Protein AF-A0A1G1DAV0-F1 (afdb_monomer_lite)

Foldseek 3Di:
DDPVVVLLVVCLPDVVLQADPVGDGDADDLVNLLVLLVCCQVPNDPRSLVVLVPDDDPCVSVSVSVNVSSVSLVVDVVCVVHVNSVSVVSSCRNCSNVDDD

Radius of gyration: 12.68 Å; chains: 1; bounding box: 28×28×29 Å

Secondary structure (DSSP, 8-state):
--HHHHHHHHHHH-HHHHB-TTSPBP---HHHHHHHHHHHHHHHHHHHHHHHHT--GGGHHHHHHHHHHHHHHTT-HHHHH-HHHHHHHHHHHHHHTTS--

Structure (mmCIF, N/CA/C/O backbone):
data_AF-A0A1G1DAV0-F1
#
_entry.id   AF-A0A1G1DAV0-F1
#
loop_
_atom_site.group_PDB
_atom_site.id
_atom_site.type_symbol
_atom_site.label_atom_id
_atom_site.label_alt_id
_atom_site.label_comp_id
_atom_site.label_asym_id
_atom_site.label_entity_id
_atom_site.label_seq_id
_atom_site.pdbx_PDB_ins_code
_atom_site.Cartn_x
_atom_site.Cartn_y
_atom_site.Cartn_z
_atom_site.occupancy
_atom_site.B_iso_or_equiv
_atom_site.auth_seq_id
_atom_site.auth_comp_id
_atom_site.auth_asym_id
_atom_site.auth_atom_id
_atom_site.pdbx_PDB_model_num
ATOM 1 N N . MET A 1 1 ? -12.682 19.033 4.877 1.00 60.72 1 MET A N 1
ATOM 2 C CA . MET A 1 1 ? -11.922 18.003 4.148 1.00 60.72 1 MET A CA 1
ATOM 3 C C . MET A 1 1 ? -11.779 16.817 5.072 1.00 60.72 1 MET A C 1
ATOM 5 O O . MET A 1 1 ? -11.256 16.989 6.173 1.00 60.72 1 MET A O 1
ATOM 9 N N . ASP A 1 2 ? -12.316 15.679 4.652 1.00 88.75 2 ASP A N 1
ATOM 10 C CA . ASP A 1 2 ? -12.243 14.423 5.398 1.00 88.75 2 ASP A CA 1
ATOM 11 C C . ASP A 1 2 ? -10.775 13.969 5.567 1.00 88.75 2 ASP A C 1
ATOM 13 O O . ASP A 1 2 ? -9.906 14.333 4.768 1.00 88.75 2 ASP A O 1
ATOM 17 N N . ASN A 1 3 ? -10.462 13.223 6.630 1.00 90.44 3 ASN A N 1
ATOM 18 C CA . ASN A 1 3 ? -9.093 12.774 6.905 1.00 90.44 3 ASN A CA 1
ATOM 19 C C . ASN A 1 3 ? -8.596 11.798 5.828 1.00 90.44 3 ASN A C 1
ATOM 21 O O . ASN A 1 3 ? -7.431 11.869 5.433 1.00 90.44 3 ASN A O 1
ATOM 25 N N . ILE A 1 4 ? -9.484 10.962 5.278 1.00 91.19 4 ILE A N 1
ATOM 26 C CA . ILE A 1 4 ? -9.139 10.067 4.167 1.00 91.19 4 ILE A CA 1
ATOM 27 C C . ILE A 1 4 ? -8.908 10.863 2.882 1.00 91.19 4 ILE A C 1
ATOM 29 O O . ILE A 1 4 ? -7.926 10.625 2.183 1.00 91.19 4 ILE A O 1
ATOM 33 N N . GLU A 1 5 ? -9.745 11.860 2.593 1.00 91.62 5 GLU A N 1
ATOM 34 C CA . GLU A 1 5 ? -9.553 12.759 1.447 1.00 91.62 5 GLU A CA 1
ATOM 35 C C . GLU A 1 5 ? -8.196 13.485 1.511 1.00 91.62 5 GLU A C 1
ATOM 37 O O . GLU A 1 5 ? -7.466 13.558 0.519 1.00 91.62 5 GLU A O 1
ATOM 42 N N . ARG A 1 6 ? -7.810 13.966 2.700 1.00 93.50 6 ARG A N 1
ATOM 43 C CA . ARG A 1 6 ? -6.503 14.597 2.935 1.00 93.50 6 ARG A C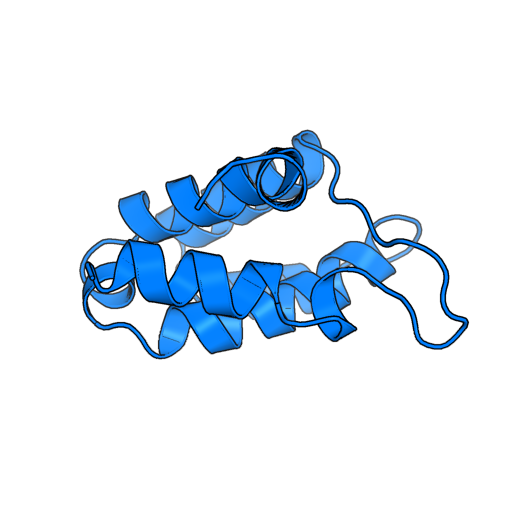A 1
ATOM 44 C C . ARG A 1 6 ? -5.350 13.633 2.688 1.00 93.50 6 ARG A C 1
ATOM 46 O O . ARG A 1 6 ? -4.419 13.981 1.967 1.00 93.50 6 ARG A O 1
ATOM 53 N N . LEU A 1 7 ? -5.433 12.419 3.222 1.00 94.88 7 LEU A N 1
ATOM 54 C CA . LEU A 1 7 ? -4.434 11.382 2.985 1.00 94.88 7 LEU A CA 1
ATOM 55 C C . LEU A 1 7 ? -4.303 11.050 1.490 1.00 94.88 7 LEU A C 1
ATOM 57 O O . LEU A 1 7 ? -3.191 10.929 0.978 1.00 94.88 7 LEU A O 1
ATOM 61 N N . LEU A 1 8 ? -5.419 10.925 0.766 1.00 94.69 8 LEU A N 1
ATOM 62 C CA . LEU A 1 8 ? -5.398 10.669 -0.676 1.00 94.69 8 LEU A CA 1
ATOM 63 C C . LEU A 1 8 ? -4.715 11.812 -1.439 1.00 94.69 8 LEU A C 1
ATOM 65 O O . LEU A 1 8 ? -3.930 11.545 -2.352 1.00 94.69 8 LEU A O 1
ATOM 69 N N . LYS A 1 9 ? -4.935 13.069 -1.031 1.00 94.00 9 LYS A N 1
ATOM 70 C CA . LYS A 1 9 ? -4.219 14.242 -1.565 1.00 94.00 9 LYS A CA 1
ATOM 71 C C . LYS A 1 9 ? -2.727 14.201 -1.256 1.00 94.00 9 LYS A C 1
ATOM 73 O O . LYS A 1 9 ? -1.922 14.434 -2.157 1.00 94.00 9 LYS A O 1
ATOM 78 N N . GLU A 1 10 ? -2.347 13.855 -0.028 1.00 94.81 10 GLU A N 1
ATOM 79 C CA . GLU A 1 10 ? -0.944 13.699 0.376 1.00 94.81 10 GLU A CA 1
ATOM 80 C C . GLU A 1 10 ? -0.239 12.612 -0.437 1.00 94.81 10 GLU A C 1
ATOM 82 O O . GLU A 1 10 ? 0.862 12.833 -0.936 1.00 94.81 10 GLU A O 1
ATOM 87 N N . ILE A 1 11 ? -0.876 11.451 -0.609 1.00 95.56 11 ILE A N 1
ATOM 88 C CA . ILE A 1 11 ? -0.339 10.354 -1.415 1.00 95.56 11 ILE A CA 1
ATOM 89 C C . ILE A 1 11 ? -0.230 10.785 -2.881 1.00 95.56 11 ILE A C 1
ATOM 91 O O . ILE A 1 11 ? 0.814 10.590 -3.497 1.00 95.56 11 ILE A O 1
ATOM 95 N N . LYS A 1 12 ? -1.273 11.395 -3.457 1.00 94.38 12 LYS A N 1
ATOM 96 C CA . LYS A 1 12 ? -1.292 11.818 -4.867 1.00 94.38 12 LYS A CA 1
ATOM 97 C C . LYS A 1 12 ? -0.262 12.914 -5.170 1.00 94.38 12 LYS A C 1
ATOM 99 O O . LYS A 1 12 ? 0.341 12.902 -6.243 1.00 94.38 12 LYS A O 1
ATOM 104 N N . GLY A 1 13 ? -0.053 13.844 -4.240 1.00 94.12 13 GLY A N 1
ATOM 105 C CA . GLY A 1 13 ? 0.912 14.936 -4.374 1.00 94.12 13 GLY A CA 1
ATOM 106 C C . GLY A 1 13 ? 2.372 14.509 -4.196 1.00 94.12 13 GLY A C 1
ATOM 107 O O . GLY A 1 13 ? 3.270 15.156 -4.739 1.00 94.12 13 GLY A O 1
ATOM 108 N N . ASP A 1 14 ? 2.629 13.410 -3.484 1.00 94.25 14 ASP A N 1
ATOM 109 C CA . ASP A 1 14 ? 3.983 12.961 -3.166 1.00 94.25 14 ASP A CA 1
ATOM 110 C C . ASP A 1 14 ? 4.679 12.316 -4.375 1.00 94.25 14 ASP A C 1
ATOM 112 O O . ASP A 1 14 ? 4.447 11.161 -4.738 1.00 94.25 14 ASP A O 1
ATOM 116 N N . GLN A 1 15 ? 5.581 13.069 -5.009 1.00 92.19 15 GLN A N 1
ATOM 117 C CA . GLN A 1 15 ? 6.309 12.601 -6.189 1.00 92.19 15 GLN A CA 1
ATOM 118 C C . GLN A 1 15 ? 7.191 11.381 -5.909 1.00 92.19 15 GLN A C 1
ATOM 120 O O . GLN A 1 15 ? 7.430 10.617 -6.841 1.00 92.19 15 GLN A O 1
ATOM 125 N N . SER A 1 16 ? 7.626 11.154 -4.664 1.00 91.88 16 SER A N 1
ATOM 126 C CA . SER A 1 16 ? 8.418 9.965 -4.315 1.00 91.88 16 SER A CA 1
ATOM 127 C C . SER A 1 16 ? 7.621 8.661 -4.453 1.00 91.88 16 SER A C 1
ATOM 129 O O . SER A 1 16 ? 8.211 7.594 -4.607 1.00 91.88 16 SER A O 1
ATOM 131 N N . ILE A 1 17 ? 6.283 8.749 -4.469 1.00 94.00 17 ILE A N 1
ATOM 132 C CA . ILE A 1 17 ? 5.390 7.609 -4.697 1.00 94.00 17 ILE A CA 1
ATOM 133 C C . ILE A 1 17 ? 5.230 7.314 -6.190 1.00 94.00 17 ILE A C 1
ATOM 135 O O . ILE A 1 17 ? 5.131 6.164 -6.613 1.00 94.00 17 ILE A O 1
ATOM 139 N N . TRP A 1 18 ? 5.221 8.355 -7.017 1.00 93.50 18 TRP A N 1
ATOM 140 C CA . TRP A 1 18 ? 4.830 8.239 -8.424 1.00 93.50 18 TRP A CA 1
ATOM 141 C C . TRP A 1 18 ? 5.987 8.333 -9.408 1.00 93.50 18 TRP A C 1
ATOM 143 O O . TRP A 1 18 ? 5.763 8.154 -10.610 1.00 93.50 18 TRP A O 1
ATOM 153 N N . LYS A 1 19 ? 7.195 8.642 -8.931 1.00 91.44 19 LYS A N 1
ATOM 154 C CA . LYS A 1 19 ? 8.407 8.768 -9.736 1.00 91.44 19 LYS A CA 1
ATOM 155 C C . LYS A 1 19 ? 9.587 8.107 -9.039 1.00 91.44 19 LYS A C 1
ATOM 157 O O . LYS A 1 19 ? 9.819 8.307 -7.852 1.00 91.44 19 LYS A O 1
ATOM 162 N N . SER A 1 20 ? 10.360 7.348 -9.802 1.00 86.19 20 SER A N 1
ATOM 163 C CA . SER A 1 20 ? 11.649 6.822 -9.367 1.00 86.19 20 SER A CA 1
ATOM 164 C C . SER A 1 20 ? 12.711 7.925 -9.326 1.00 86.19 20 SER A C 1
ATOM 166 O O . SER A 1 20 ? 12.515 9.033 -9.830 1.00 86.19 20 SER A O 1
ATOM 168 N N . ARG A 1 21 ? 13.876 7.609 -8.746 1.00 83.62 21 ARG A N 1
ATOM 169 C CA . ARG A 1 21 ? 15.010 8.543 -8.628 1.00 83.62 21 ARG A CA 1
ATOM 170 C C . ARG A 1 21 ? 15.506 9.076 -9.980 1.00 83.62 21 ARG A C 1
ATOM 172 O O . ARG A 1 21 ? 15.992 10.197 -10.043 1.00 83.62 21 ARG A O 1
ATOM 179 N N . ASP A 1 22 ? 15.375 8.291 -11.045 1.00 86.31 22 ASP A N 1
ATOM 180 C CA . ASP A 1 22 ? 15.702 8.666 -12.427 1.00 86.31 22 ASP A CA 1
ATOM 181 C C . ASP A 1 22 ? 14.524 9.324 -13.176 1.00 86.31 22 ASP A C 1
ATOM 183 O O . ASP A 1 22 ? 14.585 9.520 -14.387 1.00 86.31 22 ASP A O 1
ATOM 187 N N . GLY A 1 23 ? 13.442 9.671 -12.471 1.00 85.12 23 GLY A N 1
ATOM 188 C CA . GLY A 1 23 ? 12.304 10.417 -13.008 1.00 85.12 23 GLY A CA 1
ATOM 189 C C . GLY A 1 23 ? 11.279 9.581 -13.776 1.00 85.12 23 GLY A C 1
ATOM 190 O O . GLY A 1 23 ? 10.312 10.145 -14.296 1.00 85.12 23 GLY A O 1
ATOM 191 N N . ARG A 1 24 ? 11.438 8.253 -13.843 1.00 87.25 24 ARG A N 1
ATOM 192 C CA . ARG A 1 24 ? 10.480 7.371 -14.524 1.00 87.25 24 ARG A CA 1
ATOM 193 C C . ARG A 1 24 ? 9.204 7.210 -13.696 1.00 87.25 24 ARG A C 1
ATOM 195 O O . ARG A 1 24 ? 9.270 7.154 -12.468 1.00 87.25 24 ARG A O 1
ATOM 202 N N . PRO A 1 25 ? 8.027 7.123 -14.337 1.00 89.31 25 PRO A N 1
ATOM 203 C CA . PRO A 1 25 ? 6.784 6.911 -13.617 1.00 89.31 25 PRO A CA 1
ATOM 204 C C . PRO A 1 25 ? 6.774 5.534 -12.949 1.00 89.31 25 PRO A C 1
ATOM 206 O O . PRO A 1 25 ? 7.072 4.521 -13.582 1.00 89.31 25 PRO A O 1
ATOM 209 N N . ILE A 1 26 ? 6.377 5.503 -11.681 1.00 90.31 26 ILE A N 1
ATOM 210 C CA . ILE A 1 26 ? 6.080 4.269 -10.956 1.00 90.31 26 ILE A CA 1
ATOM 211 C C . ILE A 1 26 ? 4.581 4.002 -11.080 1.00 90.31 26 ILE A C 1
ATOM 213 O O . ILE A 1 26 ? 3.757 4.916 -10.989 1.00 90.31 26 ILE A O 1
ATOM 217 N N . SER A 1 27 ? 4.239 2.740 -11.324 1.00 89.69 27 SER A N 1
ATOM 218 C CA . SER A 1 27 ? 2.862 2.259 -11.354 1.00 89.69 27 SER A CA 1
ATOM 219 C C . SER A 1 27 ? 2.751 1.005 -10.503 1.00 89.69 27 SER A C 1
ATOM 221 O O . SER A 1 27 ? 3.700 0.223 -10.413 1.00 89.69 27 SER A O 1
ATOM 223 N N . PHE A 1 28 ? 1.596 0.841 -9.871 1.00 92.94 28 PHE A N 1
ATOM 224 C CA . PHE A 1 28 ? 1.254 -0.370 -9.149 1.00 92.94 28 PHE A CA 1
ATOM 225 C C . PHE A 1 28 ? 0.413 -1.263 -10.048 1.00 92.94 28 PHE A C 1
ATOM 227 O O . PHE A 1 28 ? -0.518 -0.783 -10.693 1.00 92.94 28 PHE A O 1
ATOM 234 N N . SER A 1 29 ? 0.721 -2.555 -10.073 1.00 92.94 29 SER A N 1
ATOM 235 C CA . SER A 1 29 ? -0.171 -3.535 -10.689 1.00 92.94 29 SER A CA 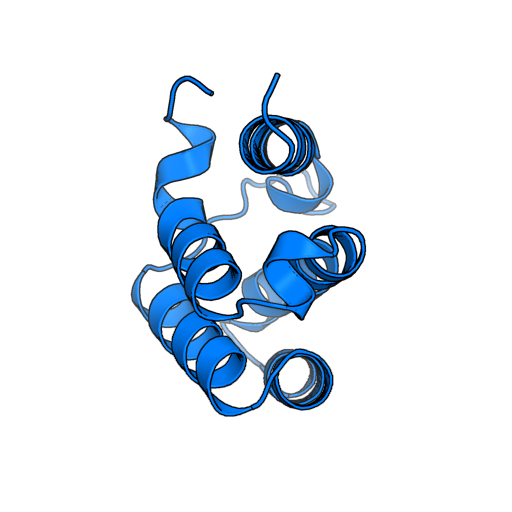1
ATOM 236 C C . SER A 1 29 ? -1.328 -3.866 -9.745 1.00 92.94 29 SER A C 1
ATOM 238 O O . SER A 1 29 ? -1.111 -4.018 -8.539 1.00 92.94 29 SER A O 1
ATOM 240 N N . GLY A 1 30 ? -2.539 -4.055 -10.281 1.00 94.38 30 GLY A N 1
ATOM 241 C CA . GLY A 1 30 ? -3.696 -4.479 -9.483 1.00 94.38 30 GLY A CA 1
ATOM 242 C C . GLY A 1 30 ? -3.424 -5.739 -8.648 1.00 94.38 30 GLY A C 1
ATOM 243 O O . GLY A 1 30 ? -3.706 -5.759 -7.454 1.00 94.38 30 GLY A O 1
ATOM 244 N N . LYS A 1 31 ? -2.739 -6.746 -9.217 1.00 95.06 31 LYS A N 1
ATOM 245 C CA . LYS A 1 31 ? -2.353 -7.975 -8.491 1.00 95.06 31 LYS A CA 1
ATOM 246 C C . LYS A 1 31 ? -1.479 -7.690 -7.264 1.00 95.06 31 LYS A C 1
ATOM 248 O O . LYS A 1 31 ? -1.674 -8.300 -6.210 1.00 95.06 31 LYS A O 1
ATOM 253 N N . PHE A 1 32 ? -0.503 -6.791 -7.399 1.00 96.12 32 PHE A N 1
ATOM 254 C CA . PHE A 1 32 ? 0.356 -6.396 -6.286 1.00 96.12 32 PHE A CA 1
ATOM 255 C C . PHE A 1 32 ? -0.465 -5.717 -5.181 1.00 96.12 32 PHE A C 1
ATOM 257 O O . PHE A 1 32 ? -0.359 -6.106 -4.019 1.00 96.12 32 PHE A O 1
ATOM 264 N N . LEU A 1 33 ? -1.329 -4.762 -5.543 1.00 97.25 33 LEU A N 1
ATOM 265 C CA . LEU A 1 33 ? -2.174 -4.041 -4.586 1.00 97.25 33 LEU A CA 1
ATOM 266 C C . LEU A 1 33 ? -3.184 -4.946 -3.883 1.00 97.25 33 LEU A C 1
ATOM 268 O O . LEU A 1 33 ? -3.383 -4.802 -2.680 1.00 97.25 33 LEU A O 1
ATOM 272 N N . ASP A 1 34 ? -3.792 -5.888 -4.604 1.00 97.56 34 ASP A N 1
ATOM 273 C CA . ASP A 1 34 ? -4.706 -6.869 -4.022 1.00 97.56 34 ASP A CA 1
ATOM 274 C C . ASP A 1 34 ? -4.002 -7.714 -2.962 1.00 97.56 34 ASP A C 1
ATOM 276 O O . ASP A 1 34 ? -4.506 -7.852 -1.846 1.00 97.56 34 ASP A O 1
ATOM 280 N N . THR A 1 35 ? -2.804 -8.207 -3.285 1.00 97.50 35 THR A N 1
ATOM 281 C CA . THR A 1 35 ? -2.012 -9.036 -2.370 1.00 97.50 35 THR A CA 1
ATOM 282 C C . THR A 1 35 ? -1.595 -8.242 -1.133 1.00 97.50 35 THR A C 1
ATOM 284 O O . THR A 1 35 ? -1.797 -8.689 -0.006 1.00 97.50 35 THR A O 1
ATOM 287 N N . VAL A 1 36 ? -1.049 -7.035 -1.316 1.00 98.06 36 VAL A N 1
ATOM 288 C CA . VAL A 1 36 ? -0.640 -6.170 -0.198 1.00 98.06 36 VAL A CA 1
ATOM 289 C C . VAL A 1 36 ? -1.841 -5.772 0.654 1.00 98.06 36 VAL A C 1
ATOM 291 O O . VAL A 1 36 ? -1.757 -5.812 1.879 1.00 98.06 36 VAL A O 1
ATOM 294 N N . GLY A 1 37 ? -2.959 -5.410 0.026 1.00 98.25 37 GLY A N 1
ATOM 295 C CA . GLY A 1 37 ? -4.186 -5.034 0.716 1.00 98.25 37 GLY A CA 1
ATOM 296 C C . GLY A 1 37 ? -4.748 -6.175 1.564 1.00 98.25 37 GLY A C 1
ATOM 297 O O . GLY A 1 37 ? -5.200 -5.933 2.680 1.00 98.25 37 GLY A O 1
ATOM 298 N N . GLU A 1 38 ? -4.680 -7.415 1.075 1.00 98.31 38 GLU A N 1
ATOM 299 C CA . GLU A 1 38 ? -5.080 -8.604 1.834 1.00 98.31 38 GLU A CA 1
ATOM 300 C C . GLU A 1 38 ? -4.141 -8.886 3.015 1.00 98.31 38 GLU A C 1
ATOM 302 O O . GLU A 1 38 ? -4.612 -9.106 4.135 1.00 98.31 38 GLU A O 1
ATOM 307 N N . VAL A 1 39 ? -2.820 -8.833 2.799 1.00 98.38 39 VAL A N 1
ATOM 308 C CA . VAL A 1 39 ? -1.830 -8.996 3.879 1.00 98.38 39 VAL A CA 1
ATOM 309 C C . VAL A 1 39 ? -2.029 -7.923 4.952 1.00 98.38 39 VAL A C 1
ATOM 311 O O . VAL A 1 39 ? -2.036 -8.239 6.143 1.00 98.38 39 VAL A O 1
ATOM 314 N N . PHE A 1 40 ? -2.264 -6.677 4.542 1.00 98.62 40 PHE A N 1
ATOM 315 C CA . PHE A 1 40 ? -2.525 -5.558 5.439 1.00 98.62 40 PHE A CA 1
ATOM 316 C C . PHE A 1 40 ? -3.806 -5.738 6.251 1.00 98.62 40 PHE A C 1
ATOM 318 O O . PHE A 1 40 ? -3.775 -5.624 7.479 1.00 98.62 40 PHE A O 1
ATOM 325 N N . GLU A 1 41 ? -4.922 -6.064 5.602 1.00 98.25 41 GLU A N 1
ATOM 326 C CA . GLU A 1 41 ? -6.200 -6.254 6.289 1.00 98.25 41 GLU A CA 1
ATOM 327 C C . GLU A 1 41 ? -6.131 -7.388 7.317 1.00 98.25 41 GLU A C 1
ATOM 329 O O . GLU A 1 41 ? -6.624 -7.237 8.434 1.00 98.25 41 GLU A O 1
ATOM 334 N N . LYS A 1 42 ? -5.467 -8.501 6.977 1.00 98.06 42 LYS A N 1
ATOM 335 C CA . LYS A 1 42 ? -5.365 -9.675 7.854 1.00 98.06 42 LYS A CA 1
ATOM 336 C C . LYS A 1 42 ? -4.335 -9.496 8.962 1.00 98.06 42 LYS A C 1
ATOM 338 O O . LYS A 1 42 ? -4.633 -9.753 10.130 1.00 98.06 42 LYS A O 1
ATOM 343 N N . HIS A 1 43 ? -3.148 -8.994 8.636 1.00 98.00 43 HIS A N 1
ATOM 344 C CA . HIS A 1 43 ? -1.983 -9.046 9.527 1.00 98.00 43 HIS A CA 1
ATOM 345 C C . HIS A 1 43 ? -1.482 -7.676 10.001 1.00 98.00 43 HIS A C 1
ATOM 347 O O . HIS A 1 43 ? -0.687 -7.599 10.933 1.00 98.00 43 HIS A O 1
ATOM 353 N N . GLY A 1 44 ? -1.985 -6.584 9.424 1.00 97.38 44 GLY A N 1
ATOM 354 C CA . GLY A 1 44 ? -1.656 -5.226 9.845 1.00 97.38 44 GLY A CA 1
ATOM 355 C C . GLY A 1 44 ? -0.280 -4.763 9.372 1.00 97.38 44 GLY A C 1
ATOM 356 O O . GLY A 1 44 ? 0.396 -5.409 8.566 1.00 97.38 44 GLY A O 1
ATOM 357 N N . PHE A 1 45 ? 0.132 -3.598 9.864 1.00 98.00 45 PHE A N 1
ATOM 358 C CA . PHE A 1 45 ? 1.283 -2.875 9.333 1.00 98.00 45 PHE A CA 1
ATOM 359 C C . PHE A 1 45 ? 2.613 -3.625 9.442 1.00 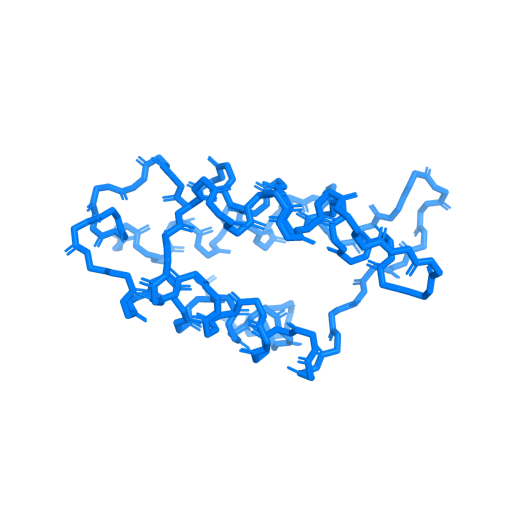98.00 45 PHE A C 1
ATOM 361 O O . PHE A 1 45 ? 3.327 -3.731 8.447 1.00 98.00 45 PHE A O 1
ATOM 368 N N . GLY A 1 46 ? 2.940 -4.170 10.619 1.00 97.62 46 GLY A N 1
ATOM 369 C CA . GLY A 1 46 ? 4.235 -4.814 10.864 1.00 97.62 46 GLY A CA 1
ATOM 370 C C . GLY A 1 46 ? 4.505 -5.975 9.906 1.00 97.62 46 GLY A C 1
ATOM 371 O O . GLY A 1 46 ? 5.519 -5.990 9.208 1.00 97.62 46 GLY A O 1
ATOM 372 N N . THR A 1 47 ? 3.558 -6.909 9.796 1.00 98.31 47 THR A N 1
ATOM 373 C CA . THR A 1 47 ? 3.667 -8.042 8.867 1.00 98.31 47 THR A CA 1
ATOM 374 C C . THR A 1 47 ? 3.696 -7.586 7.412 1.00 98.31 47 THR A C 1
ATOM 376 O O . THR A 1 47 ? 4.467 -8.127 6.622 1.00 98.31 47 THR A O 1
ATOM 379 N N . THR A 1 48 ? 2.919 -6.562 7.053 1.00 98.56 48 THR A N 1
ATOM 380 C CA . THR A 1 48 ? 2.915 -6.031 5.682 1.00 98.56 48 THR A CA 1
ATOM 381 C C . THR A 1 48 ? 4.263 -5.414 5.317 1.00 98.56 48 THR A C 1
ATOM 383 O O . THR A 1 48 ? 4.776 -5.671 4.232 1.00 98.56 48 THR A O 1
ATOM 386 N N . LYS A 1 49 ? 4.893 -4.667 6.231 1.00 98.50 49 LYS A N 1
ATOM 387 C CA . LYS A 1 49 ? 6.241 -4.119 6.026 1.00 98.50 49 LYS A CA 1
ATOM 388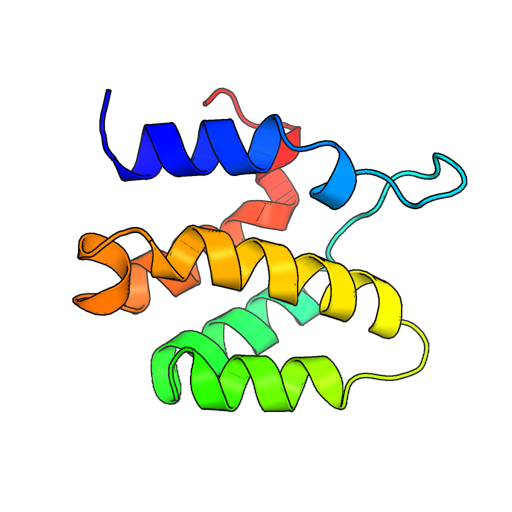 C C . LYS A 1 49 ? 7.269 -5.229 5.798 1.00 98.50 49 LYS A C 1
ATOM 390 O O . LYS A 1 49 ? 8.034 -5.147 4.843 1.00 98.50 49 LYS A O 1
ATOM 395 N N . ILE A 1 50 ? 7.244 -6.295 6.602 1.00 98.19 50 ILE A N 1
ATOM 396 C CA . ILE A 1 50 ? 8.132 -7.459 6.416 1.00 98.19 50 ILE A CA 1
ATOM 397 C C . ILE A 1 50 ? 7.884 -8.126 5.055 1.00 98.19 50 ILE A C 1
ATOM 399 O O . ILE A 1 50 ? 8.832 -8.408 4.322 1.00 98.19 50 ILE A O 1
ATOM 403 N N . TYR A 1 51 ? 6.617 -8.336 4.686 1.00 97.69 51 TYR A N 1
ATOM 404 C CA . TYR A 1 51 ? 6.240 -8.887 3.382 1.00 97.69 51 TYR A CA 1
ATOM 405 C C . TYR A 1 51 ? 6.802 -8.057 2.217 1.00 97.69 51 TYR A C 1
ATOM 407 O O . TYR A 1 51 ? 7.319 -8.627 1.256 1.00 97.69 51 TYR A O 1
ATOM 415 N N . LEU A 1 52 ? 6.729 -6.724 2.311 1.00 97.75 52 LEU A N 1
ATOM 416 C CA . LEU A 1 52 ? 7.229 -5.795 1.295 1.00 97.75 52 LEU A CA 1
ATOM 417 C C . LEU A 1 52 ? 8.760 -5.767 1.222 1.00 97.75 52 LEU A C 1
ATOM 419 O O . LEU A 1 52 ? 9.310 -5.779 0.125 1.00 97.75 52 LEU A O 1
ATOM 423 N N . ILE A 1 53 ? 9.452 -5.772 2.365 1.00 97.19 53 ILE A N 1
ATOM 424 C CA . ILE A 1 53 ? 10.925 -5.806 2.427 1.00 97.19 53 ILE A CA 1
ATOM 425 C C . ILE A 1 53 ? 11.478 -7.065 1.744 1.00 97.19 53 ILE A C 1
ATOM 427 O O . ILE A 1 53 ? 12.517 -7.007 1.090 1.00 97.19 53 ILE A O 1
ATOM 431 N N . ASN A 1 54 ? 10.759 -8.185 1.846 1.00 96.06 54 ASN A N 1
ATOM 432 C CA . ASN A 1 54 ? 11.144 -9.453 1.228 1.00 96.06 54 ASN A CA 1
ATOM 433 C C . ASN A 1 54 ? 10.817 -9.541 -0.277 1.00 96.06 54 ASN A C 1
ATOM 435 O O . ASN A 1 54 ? 11.150 -10.545 -0.912 1.00 96.06 54 ASN A O 1
ATOM 439 N N . GLN A 1 55 ? 10.183 -8.523 -0.873 1.00 94.31 55 GLN A N 1
ATOM 440 C CA . GLN A 1 55 ? 9.917 -8.513 -2.313 1.00 94.31 55 GLN A CA 1
ATOM 441 C C . GLN A 1 55 ? 11.200 -8.309 -3.119 1.00 94.31 55 GLN A C 1
ATOM 443 O O . GLN A 1 55 ? 12.054 -7.477 -2.812 1.00 94.31 55 GLN A O 1
ATOM 448 N N . SER A 1 56 ? 11.310 -9.047 -4.219 1.00 87.44 56 SER A N 1
ATOM 449 C CA . SER A 1 56 ? 12.464 -9.014 -5.116 1.00 87.44 56 SER A CA 1
ATOM 450 C C . SER A 1 56 ? 12.027 -8.986 -6.584 1.00 87.44 56 SER A C 1
ATOM 452 O O . SER A 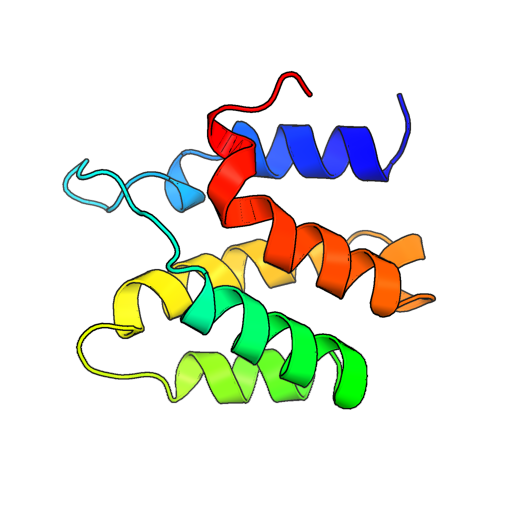1 56 ? 10.840 -9.031 -6.910 1.00 87.44 56 SER A O 1
ATOM 454 N N . GLY A 1 57 ? 12.988 -8.840 -7.499 1.00 87.94 57 GLY A N 1
ATOM 455 C CA . GLY A 1 57 ? 12.708 -8.806 -8.935 1.00 87.94 57 GLY A CA 1
ATOM 456 C C . GLY A 1 57 ? 11.803 -7.638 -9.346 1.00 87.94 57 GLY A C 1
ATOM 457 O O . GLY A 1 57 ? 12.060 -6.488 -8.985 1.00 87.94 57 GLY A O 1
ATOM 458 N N . ARG A 1 58 ? 10.755 -7.938 -10.125 1.00 80.44 58 ARG A N 1
ATOM 459 C CA . ARG A 1 58 ? 9.852 -6.942 -10.736 1.00 80.44 58 ARG A CA 1
ATOM 460 C C . ARG A 1 58 ? 9.051 -6.128 -9.715 1.00 80.44 58 ARG A C 1
ATOM 462 O O . ARG A 1 58 ? 8.750 -4.967 -9.979 1.00 80.44 58 ARG A O 1
ATOM 469 N N . ASP A 1 59 ? 8.768 -6.696 -8.545 1.00 88.88 59 ASP A N 1
ATOM 470 C CA . ASP A 1 59 ? 7.948 -6.035 -7.524 1.00 88.88 59 ASP A CA 1
ATOM 471 C C . ASP A 1 59 ? 8.770 -5.212 -6.530 1.00 88.88 59 ASP A C 1
ATOM 473 O O . ASP A 1 59 ? 8.207 -4.433 -5.768 1.00 88.88 59 ASP A O 1
ATOM 477 N N . ARG A 1 60 ? 10.108 -5.291 -6.579 1.00 91.81 60 ARG A N 1
ATOM 478 C CA . ARG A 1 60 ? 10.998 -4.577 -5.649 1.00 91.81 60 ARG A CA 1
ATOM 479 C C . ARG A 1 60 ? 10.739 -3.066 -5.610 1.00 91.81 60 ARG A C 1
ATOM 481 O O . ARG A 1 60 ? 10.747 -2.466 -4.539 1.00 91.81 60 ARG A O 1
ATOM 488 N N . ILE A 1 61 ? 10.510 -2.445 -6.770 1.00 91.69 61 ILE A N 1
ATOM 489 C CA . ILE A 1 61 ? 10.263 -0.996 -6.863 1.00 91.69 61 ILE A CA 1
ATOM 490 C C . ILE A 1 61 ? 8.896 -0.645 -6.264 1.00 91.69 61 ILE A C 1
ATOM 492 O O . ILE A 1 61 ? 8.811 0.247 -5.422 1.00 91.69 61 ILE A O 1
ATOM 496 N N . GLN A 1 62 ? 7.843 -1.373 -6.653 1.00 93.81 62 GLN A N 1
ATOM 497 C CA . GLN A 1 62 ? 6.492 -1.188 -6.110 1.00 93.81 62 GLN A CA 1
ATOM 498 C C . GLN A 1 62 ? 6.482 -1.382 -4.590 1.00 93.81 62 GLN A C 1
ATOM 500 O O . GLN A 1 62 ? 5.877 -0.594 -3.868 1.00 93.81 62 GLN A O 1
ATOM 505 N N . ALA A 1 63 ? 7.206 -2.387 -4.095 1.00 96.06 63 ALA A N 1
ATOM 506 C CA . ALA A 1 63 ? 7.300 -2.684 -2.677 1.00 96.06 63 ALA A CA 1
ATOM 507 C C . ALA A 1 63 ? 8.006 -1.585 -1.880 1.00 96.06 63 ALA A C 1
ATOM 509 O O . ALA A 1 63 ? 7.497 -1.165 -0.843 1.00 96.06 63 ALA A O 1
ATOM 510 N N . SER A 1 64 ? 9.123 -1.064 -2.397 1.00 94.94 64 SER A N 1
ATOM 511 C CA . SER A 1 64 ? 9.833 0.053 -1.770 1.00 94.94 64 SER A CA 1
ATOM 512 C C . SER A 1 64 ? 8.955 1.295 -1.642 1.00 94.94 64 SER A C 1
ATOM 514 O O . SER A 1 64 ? 9.003 1.968 -0.618 1.00 94.94 64 SER A O 1
ATOM 516 N N . VAL A 1 65 ? 8.152 1.605 -2.660 1.00 94.94 65 VAL A N 1
ATOM 517 C CA . VAL A 1 65 ? 7.231 2.744 -2.594 1.00 94.94 65 VAL A CA 1
ATOM 518 C C . VAL A 1 65 ? 6.060 2.461 -1.659 1.00 94.94 65 VAL A C 1
ATOM 520 O O . VAL A 1 65 ? 5.635 3.335 -0.907 1.00 94.94 65 VAL A O 1
ATOM 523 N N . MET A 1 66 ? 5.529 1.242 -1.681 1.00 97.31 66 MET A N 1
ATOM 524 C CA . MET A 1 66 ? 4.420 0.858 -0.817 1.00 97.31 66 MET A CA 1
ATOM 525 C C . MET A 1 66 ? 4.779 0.977 0.670 1.00 97.31 66 MET A C 1
ATOM 527 O O . MET A 1 66 ? 3.919 1.331 1.468 1.00 97.31 66 MET A O 1
ATOM 531 N N . LEU A 1 67 ? 6.043 0.761 1.050 1.00 97.25 67 LEU A N 1
ATOM 532 C CA . LEU A 1 67 ? 6.510 1.040 2.414 1.00 97.25 67 LEU A CA 1
ATOM 533 C C . LEU A 1 67 ? 6.272 2.507 2.809 1.00 97.25 67 LEU A C 1
ATOM 535 O O . LEU A 1 67 ? 5.723 2.763 3.877 1.00 97.25 67 LEU A O 1
ATOM 539 N N . HIS A 1 68 ? 6.576 3.454 1.919 1.00 95.88 68 HIS A N 1
ATOM 540 C CA . HIS A 1 68 ? 6.315 4.881 2.143 1.00 95.88 68 HIS A CA 1
ATOM 541 C C . HIS A 1 68 ? 4.814 5.196 2.223 1.00 95.88 68 HIS A C 1
ATOM 543 O O . HIS A 1 68 ? 4.375 6.019 3.026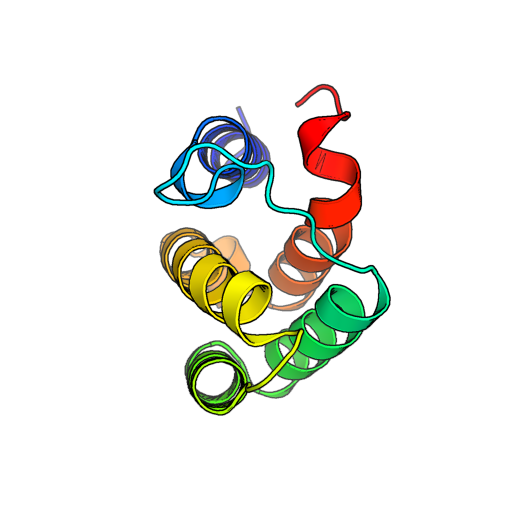 1.00 95.88 68 HIS A O 1
ATOM 549 N N . VAL A 1 69 ? 3.989 4.504 1.430 1.00 97.31 69 VAL A N 1
ATOM 550 C CA . VAL A 1 69 ? 2.524 4.611 1.534 1.00 97.31 69 VAL A CA 1
ATOM 551 C C . VAL A 1 69 ? 2.033 4.108 2.896 1.00 97.31 69 VAL A C 1
ATOM 553 O O . VAL A 1 69 ? 1.215 4.776 3.529 1.00 97.31 69 VAL A O 1
ATOM 556 N N . LEU A 1 70 ? 2.549 2.973 3.381 1.00 97.75 70 LEU A N 1
ATOM 557 C CA . LEU A 1 70 ? 2.208 2.440 4.704 1.00 97.75 70 LEU A CA 1
ATOM 558 C C . LEU A 1 70 ? 2.593 3.406 5.828 1.00 97.75 70 LEU A C 1
ATOM 560 O O . LEU A 1 70 ? 1.802 3.602 6.741 1.00 97.75 70 LEU A O 1
ATOM 564 N N . GLU A 1 71 ? 3.752 4.060 5.747 1.00 96.19 71 GLU A N 1
ATOM 565 C CA . GLU A 1 71 ? 4.167 5.074 6.728 1.00 96.19 71 GLU A CA 1
ATOM 566 C C . GLU A 1 71 ? 3.234 6.288 6.780 1.00 96.19 71 GLU A C 1
ATOM 568 O O . GLU A 1 71 ? 3.105 6.922 7.828 1.00 96.19 71 GLU A O 1
ATOM 573 N N . LYS A 1 72 ? 2.585 6.640 5.663 1.00 96.88 72 LYS A N 1
ATOM 574 C CA . LYS A 1 72 ? 1.542 7.674 5.655 1.00 96.88 72 LYS A CA 1
ATOM 575 C C . LYS A 1 72 ? 0.252 7.148 6.273 1.00 96.88 72 LYS A C 1
ATOM 577 O O . LYS A 1 72 ? -0.305 7.817 7.134 1.00 96.88 72 LYS A O 1
ATOM 582 N N . LEU A 1 73 ? -0.185 5.949 5.881 1.00 97.19 73 LEU A N 1
ATOM 583 C CA . LEU A 1 73 ? -1.378 5.286 6.425 1.00 97.19 73 LEU A CA 1
ATOM 584 C C . LEU A 1 73 ? -1.311 5.139 7.959 1.00 97.19 73 LEU A C 1
ATOM 586 O O . LEU A 1 73 ? -2.308 5.368 8.636 1.00 97.19 73 LEU A O 1
ATOM 590 N N . GLU A 1 74 ? -0.137 4.820 8.516 1.00 96.25 74 GLU A N 1
ATOM 591 C CA . GLU A 1 74 ? 0.094 4.675 9.966 1.00 96.25 74 GLU A CA 1
ATOM 592 C C . GLU A 1 74 ? -0.117 5.958 10.779 1.00 96.25 74 GLU A C 1
ATOM 594 O O . GLU A 1 74 ? -0.202 5.894 12.001 1.00 96.25 74 GLU A O 1
ATOM 599 N N . ARG A 1 75 ? -0.199 7.129 10.140 1.00 95.81 75 ARG A N 1
ATOM 600 C CA . ARG A 1 75 ? -0.396 8.413 10.837 1.00 95.81 75 ARG A CA 1
ATOM 601 C C . ARG A 1 75 ? -1.865 8.718 11.125 1.00 95.81 75 ARG A C 1
ATOM 603 O O . ARG A 1 75 ? -2.151 9.681 11.830 1.00 95.81 75 ARG A O 1
ATOM 610 N N . TYR A 1 76 ? -2.780 7.921 10.578 1.00 95.25 76 TYR A N 1
ATOM 611 C CA . TYR A 1 76 ? -4.218 8.164 10.626 1.00 95.25 76 TYR A CA 1
ATOM 612 C C . TYR A 1 76 ? -4.903 7.105 11.490 1.00 95.25 76 TYR A C 1
ATOM 614 O O . TYR A 1 76 ? -4.905 5.913 11.168 1.00 95.25 76 TYR A O 1
ATOM 622 N N . SER A 1 77 ? -5.498 7.542 12.601 1.00 94.25 77 SER A N 1
ATOM 623 C CA . SER A 1 77 ? -6.117 6.647 13.583 1.00 94.25 77 SER A CA 1
ATOM 624 C C . SER A 1 77 ? -7.303 5.875 13.004 1.00 94.25 77 SER A C 1
ATOM 626 O O . SER A 1 77 ? -7.529 4.733 13.397 1.00 94.25 77 SER A O 1
ATOM 628 N N . GLU A 1 78 ? -8.016 6.429 12.022 1.00 94.38 78 GLU A N 1
ATOM 629 C CA . GLU A 1 78 ? -9.125 5.761 11.336 1.00 94.38 78 GLU A CA 1
ATOM 630 C C . GLU A 1 78 ? -8.681 4.472 10.642 1.00 94.38 78 GLU A C 1
ATOM 632 O O . GLU A 1 78 ? -9.398 3.474 10.661 1.00 94.38 78 GLU A O 1
ATOM 637 N N . ILE A 1 79 ? -7.477 4.467 10.068 1.00 95.94 79 ILE A N 1
ATOM 638 C CA . ILE A 1 79 ? -6.922 3.303 9.370 1.00 95.94 79 ILE A CA 1
ATOM 639 C C . ILE A 1 79 ? -6.360 2.288 10.362 1.00 95.94 79 ILE A C 1
ATOM 641 O O . ILE A 1 79 ? -6.522 1.082 10.168 1.00 95.94 79 ILE A O 1
ATOM 645 N N . ILE A 1 80 ? -5.728 2.765 11.438 1.00 94.69 80 ILE A N 1
ATOM 646 C CA . ILE A 1 80 ? -5.239 1.906 12.525 1.00 94.69 80 ILE A CA 1
ATOM 647 C C . ILE A 1 80 ? -6.410 1.145 13.157 1.00 94.69 80 ILE A C 1
ATOM 649 O O . ILE A 1 80 ? -6.331 -0.068 13.348 1.00 94.69 80 ILE A O 1
ATOM 653 N N . ASN A 1 81 ? -7.513 1.848 13.424 1.00 95.12 81 ASN A N 1
ATOM 654 C CA . ASN A 1 81 ? -8.705 1.286 14.051 1.00 95.12 81 ASN A CA 1
ATOM 655 C C . ASN A 1 81 ? -9.560 0.465 13.075 1.00 95.12 81 ASN A C 1
ATOM 657 O O . ASN A 1 81 ? -10.289 -0.427 13.504 1.00 95.12 81 ASN A O 1
ATOM 661 N N . ASN A 1 82 ? -9.475 0.737 11.768 1.00 96.06 82 ASN A N 1
ATOM 662 C CA . ASN A 1 82 ? -10.216 0.010 10.745 1.00 96.06 82 ASN A CA 1
ATOM 663 C C . ASN A 1 82 ? -9.355 -0.289 9.508 1.00 96.06 82 ASN A C 1
ATOM 665 O O . ASN A 1 82 ? -9.295 0.468 8.535 1.00 96.06 82 ASN A O 1
ATOM 669 N N . ARG A 1 83 ? -8.744 -1.476 9.511 1.00 96.69 83 ARG A N 1
ATOM 670 C CA . ARG A 1 83 ? -7.862 -1.937 8.429 1.00 96.69 83 ARG A CA 1
ATOM 671 C C . ARG A 1 83 ? -8.577 -2.153 7.090 1.00 96.69 83 ARG A C 1
ATOM 673 O O . ARG A 1 83 ? -7.916 -2.111 6.053 1.00 96.69 83 ARG A O 1
ATOM 680 N N . ALA A 1 84 ? -9.902 -2.318 7.071 1.00 97.12 84 ALA A N 1
ATOM 681 C CA . ALA A 1 84 ? -10.648 -2.409 5.815 1.00 97.12 84 ALA A CA 1
ATOM 682 C C . ALA A 1 84 ? -10.561 -1.094 5.016 1.00 97.12 84 ALA A C 1
ATOM 684 O O . ALA A 1 84 ? -10.425 -1.121 3.792 1.00 97.12 84 ALA A O 1
ATOM 685 N N . ILE A 1 85 ? -10.532 0.055 5.709 1.00 95.81 85 ILE A N 1
ATOM 686 C CA . ILE A 1 85 ? -10.318 1.372 5.088 1.00 95.81 85 ILE A CA 1
ATOM 687 C C . ILE A 1 85 ? -8.932 1.423 4.439 1.00 95.81 85 ILE A C 1
ATOM 689 O O . ILE A 1 85 ? -8.806 1.787 3.272 1.00 95.81 85 ILE A O 1
ATOM 693 N N . GLY A 1 86 ? -7.887 1.002 5.158 1.00 97.00 86 GLY A N 1
ATOM 694 C CA . GLY A 1 86 ? -6.533 0.985 4.601 1.00 97.00 86 GLY A CA 1
ATOM 695 C C . GLY A 1 86 ? -6.397 0.044 3.401 1.00 97.00 86 GLY A C 1
ATOM 696 O O . GLY A 1 86 ? -5.792 0.428 2.402 1.00 97.00 86 GLY A O 1
ATOM 697 N N . ARG A 1 87 ? -7.031 -1.139 3.423 1.00 97.81 87 ARG A N 1
ATOM 698 C CA . ARG A 1 87 ? -7.083 -2.029 2.248 1.00 97.81 87 ARG A CA 1
ATOM 699 C C . ARG A 1 87 ? -7.759 -1.360 1.057 1.00 97.81 87 ARG A C 1
ATOM 701 O O . ARG A 1 87 ? -7.255 -1.470 -0.060 1.00 97.81 87 ARG A O 1
ATOM 708 N N . TYR A 1 88 ? -8.881 -0.681 1.281 1.00 95.88 88 TYR A N 1
ATOM 709 C CA . TYR A 1 88 ? -9.574 0.046 0.222 1.00 95.88 88 TYR A CA 1
ATOM 710 C C . TYR A 1 88 ? -8.679 1.134 -0.391 1.00 95.88 88 TYR A C 1
ATOM 712 O O . TYR A 1 88 ? -8.556 1.216 -1.615 1.00 95.88 88 TYR A O 1
ATOM 720 N N . ILE A 1 89 ? -7.976 1.907 0.444 1.00 96.19 89 ILE A N 1
ATOM 721 C CA . ILE A 1 89 ? -7.023 2.929 -0.012 1.00 96.19 89 ILE A CA 1
ATOM 722 C C . ILE A 1 89 ? -5.894 2.297 -0.830 1.00 96.19 89 ILE A C 1
ATOM 724 O O . ILE A 1 89 ? -5.623 2.764 -1.934 1.00 96.19 89 ILE A O 1
ATOM 728 N N . ILE A 1 90 ? -5.282 1.214 -0.334 1.00 97.56 90 ILE A N 1
ATOM 729 C CA . ILE A 1 90 ? -4.213 0.482 -1.033 1.00 97.56 90 ILE A CA 1
ATOM 730 C C . ILE A 1 90 ? -4.685 0.049 -2.423 1.00 97.56 90 ILE A C 1
ATOM 732 O O . ILE A 1 90 ? -4.011 0.326 -3.411 1.00 97.56 90 ILE A O 1
ATOM 736 N N . LYS A 1 91 ? -5.867 -0.568 -2.528 1.00 95.56 91 LYS A N 1
ATOM 737 C CA . LYS A 1 91 ? -6.428 -1.008 -3.815 1.00 95.56 91 LYS A CA 1
ATOM 738 C C . LYS A 1 91 ? -6.734 0.150 -4.768 1.00 95.56 91 LYS A C 1
ATOM 740 O O . LYS A 1 91 ? -6.623 -0.007 -5.978 1.00 95.56 91 LYS A O 1
ATOM 745 N N . THR A 1 92 ? -7.055 1.324 -4.233 1.00 94.50 92 THR A N 1
ATOM 746 C CA . THR A 1 92 ? -7.375 2.522 -5.024 1.00 94.50 92 THR A CA 1
ATOM 747 C C . THR A 1 92 ? -6.129 3.180 -5.639 1.00 94.50 92 THR A C 1
ATOM 749 O O . THR A 1 92 ? -6.246 3.991 -6.559 1.00 94.50 92 THR A O 1
ATOM 752 N N . LEU A 1 93 ? -4.911 2.828 -5.206 1.00 94.62 93 LEU A N 1
ATOM 753 C CA . LEU A 1 93 ? -3.675 3.452 -5.708 1.00 94.62 93 LEU A CA 1
ATOM 754 C C . LEU A 1 93 ? -3.450 3.265 -7.216 1.00 94.62 93 LEU A C 1
ATOM 756 O O . LEU A 1 93 ? -2.827 4.123 -7.842 1.00 94.62 93 LEU A O 1
ATOM 760 N N . GLU A 1 94 ? -3.972 2.193 -7.818 1.00 90.75 94 GLU A N 1
ATOM 761 C CA . GLU A 1 94 ? -3.899 1.959 -9.270 1.00 90.75 94 GLU A CA 1
ATOM 762 C C . GLU A 1 94 ? -4.610 3.061 -10.073 1.00 90.75 94 GLU A C 1
ATOM 764 O O . GLU A 1 94 ? -4.194 3.438 -11.176 1.00 90.75 94 GLU A O 1
ATOM 769 N N . THR A 1 95 ? -5.688 3.614 -9.521 1.00 90.12 95 THR A N 1
ATOM 770 C CA . THR A 1 95 ? -6.508 4.635 -10.177 1.00 90.12 95 THR A CA 1
ATOM 771 C C . THR A 1 95 ? -6.274 6.030 -9.618 1.00 90.12 95 THR A C 1
ATOM 773 O O . THR A 1 95 ? -6.498 6.995 -10.345 1.00 90.12 95 THR A O 1
ATOM 776 N N . LEU A 1 96 ? -5.750 6.161 -8.394 1.00 90.12 96 LEU A N 1
ATOM 777 C CA . LEU A 1 96 ? -5.623 7.426 -7.661 1.00 90.12 96 LEU A CA 1
ATOM 778 C C . LEU A 1 96 ? -4.966 8.556 -8.464 1.00 90.12 96 LEU A C 1
ATOM 780 O O . LEU A 1 96 ? -5.430 9.695 -8.432 1.00 90.12 96 LEU A O 1
ATOM 784 N N . LYS A 1 97 ? -3.923 8.257 -9.246 1.00 75.06 97 LYS A N 1
ATOM 785 C CA . LYS A 1 97 ? -3.234 9.269 -10.067 1.00 75.06 97 LYS A CA 1
ATOM 786 C C . LYS A 1 97 ? -4.152 9.931 -11.108 1.00 75.06 97 LYS A C 1
ATOM 788 O O . LYS A 1 97 ? -3.893 11.062 -11.509 1.00 75.06 97 LYS A O 1
ATOM 793 N N . ARG A 1 98 ? -5.211 9.235 -11.530 1.00 79.75 98 ARG A N 1
ATOM 794 C CA . ARG A 1 98 ? -6.207 9.678 -12.520 1.00 79.75 98 ARG A CA 1
ATOM 795 C C . ARG A 1 98 ? -7.512 10.175 -11.892 1.00 79.75 98 ARG A C 1
ATOM 797 O O . ARG A 1 98 ? -8.326 10.742 -12.605 1.00 79.75 98 ARG A O 1
ATOM 804 N N . MET A 1 99 ? -7.726 9.948 -10.598 1.00 78.56 99 MET A N 1
ATOM 805 C CA . MET A 1 99 ? -8.959 10.333 -9.905 1.00 78.56 99 MET A CA 1
ATOM 806 C C . MET A 1 99 ? -8.967 11.822 -9.566 1.00 78.56 99 MET A C 1
ATOM 808 O O . MET A 1 99 ? -7.920 12.380 -9.237 1.00 78.56 99 MET A O 1
ATOM 812 N N . GLU A 1 100 ? -10.137 12.451 -9.570 1.00 70.75 100 GLU A N 1
ATOM 813 C CA . GLU A 1 100 ? -10.346 13.729 -8.886 1.00 70.75 100 GLU A CA 1
ATOM 814 C C . GLU A 1 100 ? -10.500 13.446 -7.389 1.00 70.75 100 GLU A C 1
ATOM 816 O O . GLU A 1 100 ? -11.357 12.665 -6.980 1.00 70.75 100 GLU A O 1
ATOM 821 N N . VAL A 1 101 ? -9.593 14.009 -6.592 1.00 65.38 101 VAL A N 1
ATOM 822 C CA . VAL A 1 101 ? -9.562 13.912 -5.127 1.00 65.38 101 VAL A CA 1
ATOM 823 C C . VAL A 1 101 ? -9.304 15.291 -4.578 1.00 65.38 101 VAL A C 1
ATOM 825 O O . VAL A 1 101 ? -8.330 15.935 -5.035 1.00 65.38 101 VAL A O 1
#

pLDDT: mean 93.01, std 6.68, range [60.72, 98.62]

Sequence (101 aa):
MDNIERLLKEIKGDQSIWKSRDGRPISFSGKFLDTVGEVFEKHGFGTTKIYLINQSGRDRIQASVMLHVLEKLERYSEIINNRAIGRYIIKTLETLKRMEV